Protein AF-A0AA38FMW2-F1 (afdb_monomer_lite)

pLDDT: mean 87.15, std 6.34, range [59.84, 93.75]

Organism: Taxus chin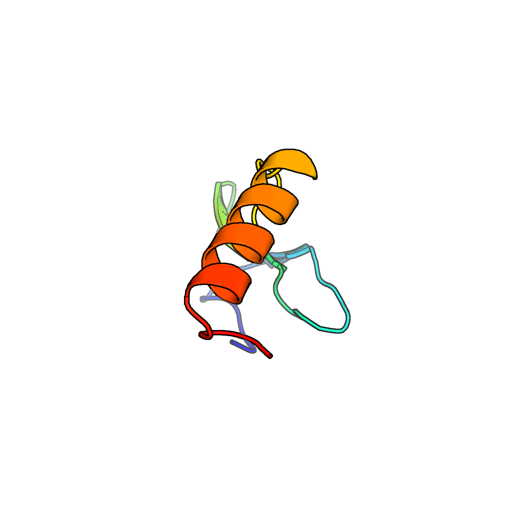ensis (NCBI:txid29808)

Foldseek 3Di:
DQDDPVQKDAPDADPVGRRQWIDRDPGTDDGDDPPVDDPVNVVVVVVVCVVVVVDD

Secondary structure (DSSP, 8-state):
---PPTTEEEEE--SS-S-SEEEETTEEEEESS-TT--HHHHHHHHHHHHHTTS--

InterPro domains:
  IPR029062 Class I glutamine amidotransferase-like [G3DSA:3.40.50.880] (1-55)
  IPR029062 Class I glutamine amidotransferase-like [SSF52317] (3-54)
  IPR044992 Glutamine amidotransferase domain containing protein ChyE-like [PTHR42695] (1-53)

Sequence (56 aa):
VSCVPPNGVVLGYSSKTPIEIFAVGNFVLGIQGHPEFSEDVLSDLLNSRLARGTIS

Structure (mmCIF, N/CA/C/O backbone):
data_AF-A0AA38FMW2-F1
#
_entry.id   AF-A0AA38FMW2-F1
#
loop_
_atom_site.group_PDB
_atom_site.id
_atom_site.type_symbol
_atom_site.label_atom_id
_atom_site.label_alt_id
_atom_site.label_comp_id
_atom_site.label_asym_id
_atom_site.label_entity_id
_atom_site.label_seq_id
_atom_site.pdbx_PDB_ins_code
_atom_site.Cartn_x
_atom_site.Cartn_y
_atom_site.Cartn_z
_atom_site.occupancy
_atom_site.B_iso_or_equiv
_atom_site.auth_seq_id
_atom_site.auth_comp_id
_atom_site.auth_asym_id
_atom_site.auth_atom_id
_atom_site.pdbx_PDB_model_num
ATOM 1 N N . VAL A 1 1 ? 8.119 -1.668 9.146 1.00 59.84 1 VAL A N 1
ATOM 2 C CA . VAL A 1 1 ? 7.097 -1.257 10.135 1.00 59.84 1 VAL A CA 1
ATOM 3 C C . VAL A 1 1 ? 6.324 -2.506 10.519 1.00 59.84 1 VAL A C 1
ATOM 5 O O . VAL A 1 1 ? 5.916 -3.221 9.615 1.00 59.84 1 VAL A O 1
ATOM 8 N N . SER A 1 2 ? 6.231 -2.844 11.804 1.00 73.94 2 SER A N 1
ATOM 9 C CA . SER A 1 2 ? 5.622 -4.103 12.280 1.00 73.94 2 SER A CA 1
ATOM 10 C C . SER A 1 2 ? 4.344 -3.894 13.095 1.00 73.94 2 SER A C 1
ATOM 12 O O . SER A 1 2 ? 3.748 -4.863 13.553 1.00 73.94 2 SER A O 1
ATOM 14 N N . CYS A 1 3 ? 3.911 -2.647 13.274 1.00 81.69 3 CYS A N 1
ATOM 15 C CA . CYS A 1 3 ? 2.680 -2.305 13.972 1.00 81.69 3 CYS A CA 1
ATOM 16 C C . CYS A 1 3 ? 1.957 -1.145 13.281 1.00 81.69 3 CYS A C 1
ATOM 18 O O . CYS A 1 3 ? 2.573 -0.319 12.605 1.00 81.69 3 CYS A O 1
ATOM 20 N N . VAL A 1 4 ? 0.639 -1.109 13.455 1.00 88.94 4 VAL A N 1
ATOM 21 C CA . VAL A 1 4 ? -0.217 0.015 13.065 1.00 88.94 4 VAL A CA 1
ATOM 22 C C . VAL A 1 4 ? -0.358 0.995 14.238 1.00 88.94 4 VAL A C 1
ATOM 24 O O . VAL A 1 4 ? -0.129 0.605 15.388 1.00 88.94 4 VAL A O 1
ATOM 27 N N . PRO A 1 5 ? -0.734 2.261 13.985 1.00 87.75 5 PRO A N 1
ATOM 28 C CA . PRO A 1 5 ? -1.059 3.211 15.046 1.00 87.75 5 PRO A CA 1
ATOM 29 C C . PRO A 1 5 ? -2.188 2.701 15.963 1.00 87.75 5 PRO A C 1
ATOM 31 O O . PRO A 1 5 ? -2.932 1.797 15.574 1.00 87.75 5 PRO A O 1
ATOM 34 N N . PRO A 1 6 ? -2.377 3.289 17.158 1.00 89.75 6 PRO A N 1
ATOM 35 C CA . PRO A 1 6 ? -3.516 2.972 18.020 1.00 89.75 6 PRO A CA 1
ATOM 36 C C . PRO A 1 6 ? -4.851 3.073 17.267 1.00 89.75 6 PRO A C 1
ATOM 38 O O . PRO A 1 6 ? -5.068 4.022 16.515 1.00 89.75 6 PRO A O 1
ATOM 41 N N . ASN A 1 7 ? -5.742 2.097 17.475 1.00 90.00 7 ASN A N 1
ATOM 42 C CA . ASN A 1 7 ? -7.008 1.921 16.736 1.00 90.00 7 ASN A CA 1
ATOM 43 C C . ASN A 1 7 ? -6.849 1.628 15.233 1.00 90.00 7 ASN A C 1
ATOM 45 O O . ASN A 1 7 ? -7.830 1.658 14.487 1.00 90.00 7 ASN A O 1
ATOM 49 N N . GLY A 1 8 ? -5.624 1.351 14.790 1.00 91.69 8 GLY A N 1
ATOM 50 C CA . GLY A 1 8 ? -5.330 0.901 13.445 1.00 91.69 8 GLY A CA 1
ATOM 51 C C . GLY A 1 8 ? -5.788 -0.535 13.226 1.00 91.69 8 GLY A C 1
ATOM 52 O O . GLY A 1 8 ? -5.592 -1.401 14.079 1.00 91.69 8 GLY A O 1
ATOM 53 N N . VAL A 1 9 ? -6.360 -0.795 12.056 1.00 92.44 9 VAL A N 1
ATOM 54 C CA . VAL A 1 9 ? -6.762 -2.130 11.611 1.00 92.44 9 VAL A CA 1
ATOM 55 C C . VAL A 1 9 ? -6.060 -2.425 10.297 1.00 92.44 9 VAL A C 1
ATOM 57 O O . VAL A 1 9 ? -6.144 -1.636 9.355 1.00 92.44 9 VAL A O 1
ATOM 60 N N . VAL A 1 10 ? -5.358 -3.556 10.240 1.00 92.44 10 VAL A N 1
ATOM 61 C CA . VAL A 1 10 ? -4.746 -4.049 9.003 1.00 92.44 10 VAL A CA 1
ATOM 62 C C . VAL A 1 10 ? -5.853 -4.564 8.088 1.00 92.44 10 VAL A C 1
ATOM 64 O O . VAL A 1 10 ? -6.661 -5.396 8.493 1.00 92.44 10 VAL A O 1
ATOM 67 N N . LEU A 1 11 ? -5.879 -4.060 6.858 1.00 91.44 11 LEU A N 1
ATOM 68 C CA . LEU A 1 11 ? -6.842 -4.430 5.821 1.00 91.44 11 LEU A CA 1
ATOM 69 C C . LEU A 1 11 ? -6.221 -5.316 4.732 1.00 91.44 11 LEU A C 1
ATOM 71 O O . LEU A 1 11 ? -6.943 -6.042 4.058 1.00 91.44 11 LEU A O 1
ATOM 75 N N . GLY A 1 12 ? -4.895 -5.272 4.563 1.00 90.00 12 GLY A N 1
ATOM 76 C CA . GLY A 1 12 ? -4.164 -6.056 3.566 1.00 90.00 12 GLY A CA 1
ATOM 77 C C . GLY A 1 12 ? -2.724 -6.317 4.000 1.00 90.00 12 GLY A C 1
ATOM 78 O O . GLY A 1 12 ? -2.108 -5.469 4.653 1.00 90.00 12 GLY A O 1
ATOM 79 N N . TYR A 1 13 ? -2.208 -7.500 3.667 1.00 91.81 13 TYR A N 1
ATOM 80 C CA . TYR A 1 13 ? -0.855 -7.934 4.007 1.00 91.81 13 TYR A CA 1
ATOM 81 C C . TYR A 1 13 ? -0.327 -8.967 3.005 1.00 91.81 13 TYR A C 1
ATOM 83 O O . TYR A 1 13 ? -1.088 -9.750 2.435 1.00 91.81 13 TYR A O 1
ATOM 91 N N . SER A 1 14 ? 0.998 -9.037 2.888 1.00 89.25 14 SER A N 1
ATOM 92 C CA . SER A 1 14 ? 1.719 -10.127 2.233 1.00 89.25 14 SER A CA 1
ATOM 93 C C . SER A 1 14 ? 2.855 -10.636 3.116 1.00 89.25 14 SER A C 1
ATOM 95 O O . SER A 1 14 ? 3.219 -10.031 4.126 1.00 89.25 14 SER A O 1
ATOM 97 N N . SER A 1 15 ? 3.475 -11.749 2.718 1.00 87.75 15 SER A N 1
ATOM 98 C CA . SER A 1 15 ? 4.637 -12.299 3.427 1.00 87.75 15 SER A CA 1
ATOM 99 C C . SER A 1 15 ? 5.821 -11.328 3.475 1.00 87.75 15 SER A C 1
ATOM 101 O O . SER A 1 15 ? 6.618 -11.387 4.406 1.00 87.75 15 SER A O 1
ATOM 103 N N . LYS A 1 16 ? 5.954 -10.450 2.470 1.00 87.81 16 LYS A N 1
ATOM 104 C CA . LYS A 1 16 ? 7.043 -9.464 2.394 1.00 87.81 16 LYS A CA 1
ATOM 105 C C . LYS A 1 16 ? 6.688 -8.154 3.089 1.00 87.81 16 LYS A C 1
ATOM 107 O O . LYS A 1 16 ? 7.579 -7.499 3.625 1.00 87.81 16 LYS A O 1
ATOM 112 N N . THR A 1 17 ? 5.405 -7.804 3.113 1.00 87.44 17 THR A N 1
ATOM 113 C CA . THR A 1 17 ? 4.912 -6.576 3.732 1.00 87.44 17 THR A CA 1
ATOM 114 C C . THR A 1 17 ? 3.739 -6.916 4.658 1.00 87.44 17 THR A C 1
ATOM 116 O O . THR A 1 17 ? 2.595 -6.998 4.221 1.00 87.44 17 THR A O 1
ATOM 119 N N . PRO A 1 18 ? 3.992 -7.117 5.961 1.00 86.06 18 PRO A N 1
ATOM 120 C CA . PRO A 1 18 ? 2.947 -7.531 6.903 1.00 86.06 18 PRO A 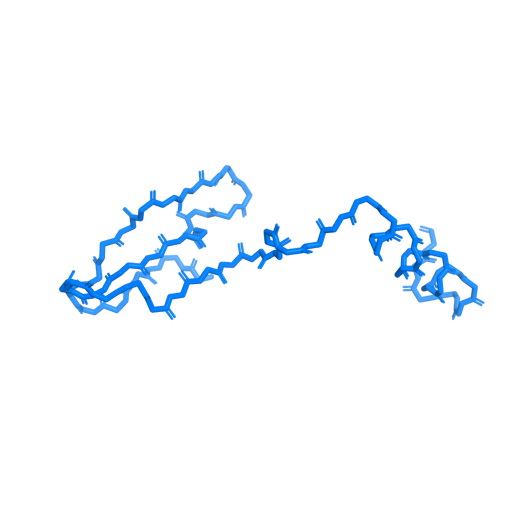CA 1
ATOM 121 C C . PRO A 1 18 ? 1.838 -6.490 7.132 1.00 86.06 18 PRO A C 1
ATOM 123 O O . PRO A 1 18 ? 0.787 -6.824 7.666 1.00 86.06 18 PRO A O 1
ATOM 126 N N . ILE A 1 19 ? 2.078 -5.228 6.762 1.00 90.00 19 ILE A N 1
ATOM 127 C CA . ILE A 1 19 ? 1.107 -4.130 6.825 1.00 90.00 19 ILE A CA 1
ATOM 128 C C . ILE A 1 19 ? 1.143 -3.424 5.469 1.00 90.00 19 ILE A C 1
ATOM 130 O O . ILE A 1 19 ? 1.907 -2.479 5.280 1.00 90.00 19 ILE A O 1
ATOM 134 N N . GLU A 1 20 ? 0.365 -3.920 4.508 1.00 91.44 20 GLU A N 1
ATOM 135 C CA . GLU A 1 20 ? 0.240 -3.295 3.183 1.00 91.44 20 GLU A CA 1
ATOM 136 C C . GLU A 1 20 ? -0.856 -2.251 3.162 1.00 91.44 20 GLU A C 1
ATOM 138 O O . GLU A 1 20 ? -0.687 -1.224 2.529 1.00 91.44 20 GLU A O 1
ATOM 143 N N . ILE A 1 21 ? -1.967 -2.477 3.856 1.00 91.94 21 ILE A N 1
ATOM 144 C CA . ILE A 1 21 ? -3.063 -1.510 3.927 1.00 91.94 21 ILE A CA 1
ATOM 145 C C . ILE A 1 21 ? -3.542 -1.441 5.366 1.00 91.94 21 ILE A C 1
ATOM 147 O O . ILE A 1 21 ? -3.740 -2.480 5.998 1.00 91.94 21 ILE A O 1
ATOM 151 N N . PHE A 1 22 ? -3.768 -0.235 5.882 1.00 93.62 22 PHE A N 1
ATOM 152 C CA . PHE A 1 22 ? -4.413 -0.058 7.178 1.00 93.62 22 PHE A CA 1
ATOM 153 C C . PHE A 1 22 ? -5.372 1.134 7.204 1.00 93.62 22 PHE A C 1
ATOM 155 O O . PHE A 1 22 ? -5.229 2.117 6.471 1.00 93.62 22 PHE A O 1
ATOM 162 N N . ALA A 1 23 ? -6.350 1.041 8.097 1.00 93.38 23 ALA A N 1
ATOM 163 C CA . ALA A 1 23 ? -7.319 2.090 8.379 1.00 93.38 23 ALA A CA 1
ATOM 164 C C . ALA A 1 23 ? -7.319 2.453 9.863 1.00 93.38 23 ALA A C 1
ATOM 166 O O . ALA A 1 23 ? -6.910 1.650 10.698 1.00 93.38 23 ALA A O 1
ATOM 167 N N . VAL A 1 24 ? -7.806 3.649 10.188 1.00 92.56 24 VAL A N 1
ATOM 168 C CA . VAL A 1 24 ? -8.150 4.065 11.554 1.00 92.56 24 VAL A CA 1
ATOM 169 C C . VAL A 1 24 ? -9.589 4.567 11.533 1.00 92.56 24 VAL A C 1
ATOM 171 O O . VAL A 1 24 ? -9.924 5.510 10.812 1.00 92.56 24 VAL A O 1
ATOM 174 N N . GLY A 1 25 ? -10.461 3.916 12.305 1.00 88.75 25 GLY A N 1
ATOM 175 C CA . GLY A 1 25 ? -11.904 4.139 12.207 1.00 88.75 25 GLY A CA 1
ATOM 176 C C . GLY A 1 25 ? -12.419 3.814 10.800 1.00 88.75 25 GLY A C 1
ATOM 177 O O . GLY A 1 25 ? -12.157 2.734 10.278 1.00 88.75 25 GLY A O 1
ATOM 178 N N . ASN A 1 26 ? -13.118 4.762 10.171 1.00 87.94 26 ASN A N 1
ATOM 179 C CA . ASN A 1 26 ? -13.681 4.601 8.824 1.00 87.94 26 ASN A CA 1
ATOM 180 C C . ASN A 1 26 ? -12.772 5.125 7.696 1.00 87.94 26 ASN A C 1
ATOM 182 O O . ASN A 1 26 ? -13.200 5.161 6.544 1.00 87.94 26 ASN A O 1
ATOM 186 N N . PHE A 1 27 ? -11.539 5.538 8.004 1.00 87.81 27 PHE A N 1
ATOM 187 C CA . PHE A 1 27 ? -10.617 6.110 7.024 1.00 87.81 27 PHE A CA 1
ATOM 188 C C . PHE A 1 27 ? -9.450 5.166 6.750 1.00 87.81 27 PHE A C 1
ATOM 190 O O . PHE A 1 27 ? -8.705 4.812 7.665 1.00 87.81 27 PHE A O 1
ATOM 197 N N . VAL A 1 28 ? -9.255 4.800 5.482 1.00 82.62 28 VAL A N 1
ATOM 198 C CA . VAL A 1 28 ? -8.013 4.164 5.021 1.00 82.62 28 VAL A CA 1
ATOM 199 C C . VAL A 1 28 ? -6.928 5.237 5.011 1.00 82.62 28 VAL A C 1
ATOM 201 O O . VAL A 1 28 ? -7.071 6.246 4.325 1.00 82.62 28 VAL A O 1
ATOM 204 N N . LEU A 1 29 ? -5.875 5.047 5.807 1.00 84.62 29 LEU A N 1
ATOM 205 C CA . LEU A 1 29 ? -4.843 6.069 6.013 1.00 84.62 29 LEU A CA 1
ATOM 206 C C . LEU A 1 29 ? -3.543 5.769 5.278 1.00 84.62 29 LEU A C 1
ATOM 208 O O . LEU A 1 29 ? -2.786 6.691 4.984 1.00 84.62 29 LEU A O 1
ATOM 212 N N . GLY A 1 30 ? -3.266 4.499 4.997 1.00 84.31 30 GLY A N 1
ATOM 213 C CA . GLY A 1 30 ? -2.016 4.122 4.362 1.00 84.31 30 GLY A CA 1
ATOM 214 C C . GLY A 1 30 ? -2.144 2.861 3.536 1.00 84.31 30 GLY A C 1
ATOM 215 O O . GLY A 1 30 ? -2.740 1.874 3.972 1.00 84.31 30 GLY A O 1
ATOM 216 N N . ILE A 1 31 ? -1.529 2.922 2.359 1.00 88.31 31 ILE A N 1
ATOM 217 C CA . ILE A 1 31 ? -1.203 1.780 1.520 1.00 88.31 31 ILE A CA 1
ATOM 218 C C . ILE A 1 31 ? 0.303 1.796 1.254 1.00 88.31 31 ILE A C 1
ATOM 220 O O . ILE A 1 31 ? 0.874 2.834 0.923 1.00 88.31 31 ILE A O 1
ATOM 224 N N . GLN A 1 32 ? 0.954 0.657 1.444 1.00 83.81 32 GLN A N 1
ATOM 225 C CA . GLN A 1 32 ? 2.341 0.429 1.092 1.00 83.81 32 GLN A CA 1
ATOM 226 C C . GLN A 1 32 ? 2.378 -0.405 -0.185 1.00 83.81 32 GLN A C 1
ATOM 228 O O . GLN A 1 32 ? 2.119 -1.605 -0.179 1.00 83.81 32 GLN A O 1
ATOM 233 N N . GLY A 1 33 ? 2.697 0.272 -1.281 1.00 78.12 33 GLY A N 1
ATOM 234 C CA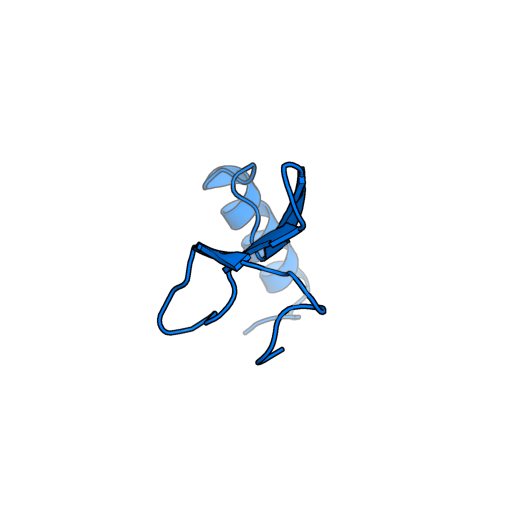 . GLY A 1 33 ? 2.624 -0.242 -2.641 1.00 78.12 33 GLY A CA 1
ATOM 235 C C . GLY A 1 33 ? 2.123 0.857 -3.572 1.00 78.12 33 GLY A C 1
ATOM 236 O O . GLY A 1 33 ? 1.731 1.927 -3.111 1.00 78.12 33 GLY A O 1
ATOM 237 N N . HIS A 1 34 ? 2.139 0.576 -4.869 1.00 80.94 34 HIS A N 1
ATOM 238 C CA . HIS A 1 34 ? 1.605 1.469 -5.887 1.00 80.94 34 HIS A CA 1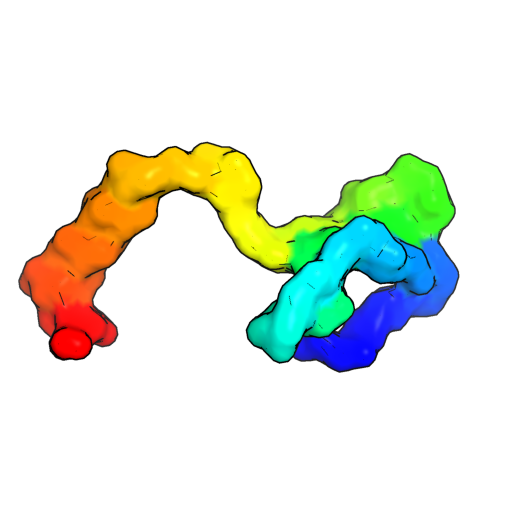
ATOM 239 C C . HIS A 1 34 ? 0.541 0.718 -6.696 1.00 80.94 34 HIS A C 1
ATOM 241 O O . HIS A 1 34 ? 0.848 0.238 -7.788 1.00 80.94 34 HIS A O 1
ATOM 247 N N . PRO A 1 35 ? -0.682 0.517 -6.165 1.00 72.75 35 PRO A N 1
ATOM 248 C CA . PRO A 1 35 ? -1.769 -0.105 -6.934 1.00 72.75 35 PRO A CA 1
ATOM 249 C C . PRO A 1 35 ? -2.094 0.663 -8.225 1.00 72.75 35 PRO A C 1
ATOM 251 O O . PRO A 1 35 ? -2.718 0.119 -9.129 1.00 72.75 35 PRO A O 1
ATOM 254 N N . GLU A 1 36 ? -1.677 1.925 -8.306 1.00 82.00 36 GLU A N 1
ATOM 255 C CA . GLU A 1 36 ? -1.773 2.781 -9.477 1.00 82.00 36 GLU A CA 1
ATOM 256 C C . GLU A 1 36 ? -0.677 2.532 -10.526 1.00 82.00 36 GLU A C 1
ATOM 258 O O . GLU A 1 36 ? -0.778 3.055 -11.635 1.00 82.00 36 GLU A O 1
ATOM 263 N N . PHE A 1 37 ? 0.370 1.756 -10.217 1.00 80.25 37 PHE A N 1
ATOM 264 C CA . PHE A 1 37 ? 1.439 1.469 -11.176 1.00 80.25 37 PHE A CA 1
ATOM 265 C C . PHE A 1 37 ? 1.052 0.291 -12.067 1.00 80.25 37 PHE A C 1
ATOM 267 O O . PHE A 1 37 ? 0.812 -0.820 -11.596 1.00 80.25 37 PHE A O 1
ATOM 274 N N . SER A 1 38 ? 1.046 0.538 -13.375 1.00 82.88 38 SER A N 1
ATOM 275 C CA . SER A 1 38 ? 0.975 -0.507 -14.391 1.00 82.88 38 SER A CA 1
ATOM 276 C C . SER A 1 38 ? 2.351 -1.131 -14.647 1.00 82.88 38 SER A C 1
ATOM 278 O O . SER A 1 38 ? 3.391 -0.598 -14.241 1.00 82.88 38 SER A O 1
ATOM 280 N N . GLU A 1 39 ? 2.367 -2.256 -15.366 1.00 86.06 39 GLU A N 1
ATOM 281 C CA . GLU A 1 39 ? 3.607 -2.922 -15.787 1.00 86.06 39 GLU A CA 1
ATOM 282 C C . GLU A 1 39 ? 4.525 -2.001 -16.607 1.00 86.06 39 GLU A C 1
ATOM 284 O O . GLU A 1 39 ? 5.748 -2.078 -16.476 1.00 86.06 39 GLU A O 1
ATOM 289 N N . ASP A 1 40 ? 3.956 -1.080 -17.387 1.00 84.62 40 ASP A N 1
ATOM 290 C CA . ASP A 1 40 ? 4.720 -0.119 -18.188 1.00 84.62 40 ASP A CA 1
ATOM 291 C C . ASP A 1 40 ? 5.512 0.856 -17.303 1.00 84.62 40 ASP A C 1
ATOM 293 O O . ASP A 1 40 ? 6.706 1.062 -17.511 1.0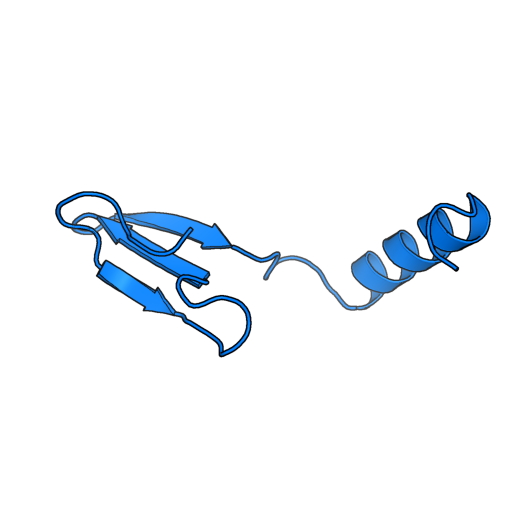0 84.62 40 ASP A O 1
ATOM 297 N N . VAL A 1 41 ? 4.890 1.387 -16.241 1.00 87.50 41 VAL A N 1
ATOM 298 C CA . VAL A 1 41 ? 5.551 2.301 -15.287 1.00 87.50 41 VAL A CA 1
ATOM 299 C C . VAL A 1 41 ? 6.688 1.594 -14.54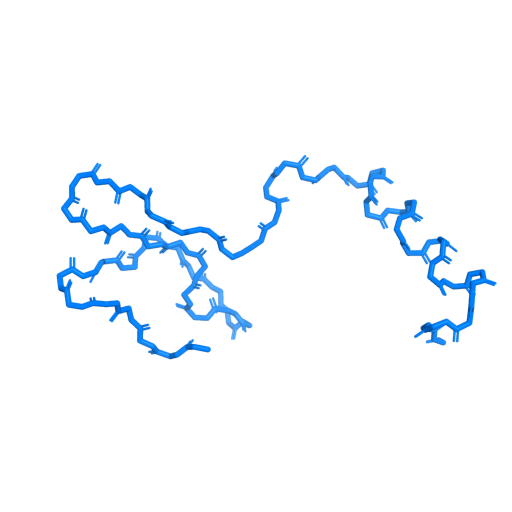8 1.00 87.50 41 VAL A C 1
ATOM 301 O O . VAL A 1 41 ? 7.762 2.164 -14.334 1.00 87.50 41 VAL A O 1
ATOM 304 N N . LEU A 1 42 ? 6.469 0.333 -14.167 1.00 87.88 42 LEU A N 1
ATOM 305 C CA . LEU A 1 42 ? 7.499 -0.509 -13.561 1.00 87.88 42 LEU A CA 1
ATOM 306 C C . LEU A 1 42 ? 8.667 -0.739 -14.523 1.00 87.88 42 LEU A C 1
ATOM 308 O O . LEU A 1 42 ? 9.826 -0.597 -14.125 1.00 87.88 42 LEU A O 1
ATOM 312 N N . SER A 1 43 ? 8.364 -1.041 -15.783 1.00 89.62 43 SER A N 1
ATOM 313 C CA . SER A 1 43 ? 9.360 -1.270 -16.829 1.00 89.62 43 SER A CA 1
ATOM 314 C C . SER A 1 43 ? 10.200 -0.020 -17.084 1.00 89.62 43 SER A C 1
ATOM 316 O O . SER A 1 43 ? 11.430 -0.095 -17.076 1.00 89.62 43 SER A O 1
ATOM 318 N N . ASP A 1 44 ? 9.573 1.149 -17.202 1.00 91.44 44 ASP A N 1
ATOM 319 C CA . ASP A 1 44 ? 10.267 2.427 -17.380 1.00 91.44 44 ASP A CA 1
ATOM 320 C C . ASP A 1 44 ? 11.172 2.761 -16.190 1.00 91.44 44 ASP A C 1
ATOM 322 O O . ASP A 1 44 ? 12.328 3.178 -16.355 1.00 91.44 44 ASP A O 1
ATOM 326 N N . LEU A 1 45 ? 10.690 2.525 -14.966 1.00 90.69 45 LEU A N 1
ATOM 327 C CA . LEU A 1 45 ? 11.482 2.745 -13.763 1.00 90.69 45 LEU A CA 1
ATOM 328 C C . LEU A 1 45 ? 12.719 1.841 -13.739 1.00 90.69 45 LEU A C 1
ATOM 330 O O . LEU A 1 45 ? 13.821 2.338 -13.485 1.00 90.69 45 LEU A O 1
ATOM 334 N N . LEU A 1 46 ? 12.549 0.546 -14.018 1.00 92.44 46 LEU A N 1
ATOM 335 C CA . LEU A 1 46 ? 13.634 -0.435 -14.055 1.00 92.44 46 LEU A CA 1
ATOM 336 C C . LEU A 1 46 ? 14.654 -0.094 -15.140 1.00 92.44 46 LEU A C 1
ATOM 338 O O . LEU A 1 46 ? 15.839 0.030 -14.832 1.00 92.44 46 LEU A O 1
ATOM 342 N N . ASN A 1 47 ? 14.197 0.161 -16.366 1.00 92.75 47 ASN A N 1
ATOM 343 C CA . ASN A 1 47 ? 15.053 0.549 -17.485 1.00 92.75 47 ASN A CA 1
ATOM 344 C C . ASN A 1 47 ? 15.862 1.807 -17.156 1.00 92.75 47 ASN A C 1
ATOM 346 O O . ASN A 1 47 ? 17.076 1.842 -17.358 1.00 92.75 47 ASN A O 1
ATOM 350 N N . SER A 1 48 ? 15.227 2.822 -16.561 1.00 93.62 48 SER A N 1
ATOM 351 C CA . SER A 1 48 ? 15.923 4.051 -16.170 1.00 93.62 48 SER A CA 1
ATOM 352 C C . SER A 1 48 ? 16.983 3.813 -15.086 1.00 93.62 48 SER A C 1
ATOM 354 O O . SER A 1 48 ? 18.030 4.458 -15.079 1.00 93.62 48 SER A O 1
ATOM 356 N N . ARG A 1 49 ? 16.721 2.906 -14.137 1.00 93.38 49 ARG A N 1
ATOM 357 C CA . ARG A 1 49 ? 17.632 2.576 -13.030 1.00 93.38 49 ARG A CA 1
ATOM 358 C C . ARG A 1 49 ? 18.802 1.711 -13.512 1.00 93.38 49 ARG A C 1
ATOM 360 O O . ARG A 1 49 ? 19.925 1.973 -13.084 1.00 93.38 49 ARG A O 1
ATOM 367 N N . LEU A 1 50 ? 18.554 0.768 -14.425 1.00 93.75 50 LEU A N 1
ATOM 368 C CA . LEU A 1 50 ? 19.574 -0.032 -15.114 1.00 93.75 50 LEU A CA 1
ATOM 369 C C . LEU A 1 50 ? 20.499 0.856 -15.951 1.00 93.75 50 LEU A C 1
ATOM 371 O O . LEU A 1 50 ? 21.715 0.784 -15.809 1.00 93.75 50 LEU A O 1
ATOM 375 N N . ALA A 1 51 ? 19.935 1.765 -16.752 1.00 91.94 51 ALA A N 1
ATOM 376 C CA . ALA A 1 51 ? 20.714 2.693 -17.573 1.00 91.94 51 ALA A CA 1
ATOM 377 C C . ALA A 1 51 ? 21.616 3.621 -16.738 1.00 91.94 51 ALA A C 1
ATOM 379 O O . ALA A 1 51 ? 22.690 4.015 -17.184 1.00 91.94 51 ALA A O 1
ATOM 380 N N . ARG A 1 52 ? 21.198 3.954 -15.509 1.00 92.56 52 ARG A N 1
ATOM 381 C CA . ARG A 1 52 ? 21.998 4.727 -14.545 1.00 92.56 52 ARG A CA 1
ATOM 382 C C . ARG A 1 52 ? 22.955 3.873 -13.704 1.00 92.56 52 ARG A C 1
ATOM 384 O O . ARG A 1 52 ? 23.610 4.421 -12.821 1.00 92.56 52 ARG A O 1
ATOM 391 N N . GLY A 1 53 ? 22.999 2.555 -13.905 1.00 89.75 53 GLY A N 1
ATOM 392 C CA . GLY A 1 53 ? 23.827 1.632 -13.121 1.00 89.75 53 GLY A CA 1
ATOM 393 C C . GLY A 1 53 ? 23.482 1.593 -11.627 1.00 89.75 53 GLY A C 1
ATOM 394 O O . GLY A 1 53 ? 24.319 1.229 -10.811 1.00 89.75 53 GLY A O 1
ATOM 395 N N . THR A 1 54 ? 22.274 2.021 -11.241 1.00 88.88 54 THR A N 1
ATOM 396 C CA . THR A 1 54 ? 21.844 2.073 -9.827 1.00 88.88 54 THR A CA 1
ATOM 397 C C . THR A 1 54 ? 21.350 0.715 -9.322 1.00 88.88 54 THR A C 1
ATOM 399 O O . THR A 1 54 ? 21.222 0.496 -8.121 1.00 88.88 54 THR A O 1
ATOM 402 N N . ILE A 1 55 ? 21.051 -0.187 -10.249 1.00 82.94 55 ILE A N 1
ATOM 403 C CA . ILE A 1 55 ? 20.739 -1.595 -10.023 1.00 82.94 55 ILE A CA 1
ATOM 404 C C . ILE A 1 55 ? 21.527 -2.392 -11.068 1.00 82.94 55 ILE A C 1
ATOM 406 O O . ILE A 1 55 ? 21.668 -1.925 -12.202 1.00 82.94 55 ILE A O 1
ATOM 410 N N . SER A 1 56 ? 22.083 -3.533 -10.660 1.00 72.69 56 SER A N 1
ATOM 411 C CA . SER A 1 56 ? 22.870 -4.458 -11.490 1.00 72.69 56 SER A CA 1
ATOM 412 C C . SER A 1 56 ? 22.136 -5.770 -11.683 1.00 72.69 56 SER A C 1
ATOM 414 O O . SER A 1 56 ? 21.446 -6.188 -10.726 1.00 72.69 56 SER A O 1
#

Radius of gyration: 15.36 Å; chains: 1; bounding box: 38×18×36 Å